Protein AF-A0AAW5RLM7-F1 (afdb_monomer_lite)

Secondary structure (DSSP, 8-state):
-HHHHHHHHHHHHHHHHTT--GGGS-HHHHHHHHHHHHHHHHHHHHHHH-GGG-

Sequence (54 aa):
VLWSATVASVIPMVLRRFRIDPAVVSAPFIATLVDGTGLIIYFEIAKLILPDLQ

Foldseek 3Di:
DVQLVCLVVVVCVVCVVVVHHSVVCDPVNSVVVCVVVVVVVVVVVVCVVPVVPD

Structure (mmCIF, N/CA/C/O backbone):
data_AF-A0AAW5RLM7-F1
#
_entry.id   AF-A0AAW5RLM7-F1
#
loop_
_atom_site.group_PDB
_atom_site.id
_atom_site.type_symbol
_atom_site.label_atom_id
_atom_site.label_alt_id
_atom_site.label_comp_id
_atom_site.label_asym_id
_atom_site.label_entity_id
_atom_site.label_seq_id
_atom_site.pdbx_PDB_ins_code
_atom_site.Cartn_x
_atom_site.Cartn_y
_atom_site.Cartn_z
_atom_site.occupancy
_atom_site.B_iso_or_equiv
_atom_site.auth_seq_id
_atom_site.auth_comp_id
_atom_site.auth_asym_id
_atom_site.auth_atom_id
_atom_site.pdbx_PDB_model_num
ATOM 1 N N . VAL A 1 1 ? -0.757 6.962 -6.873 1.00 85.75 1 VAL A N 1
ATOM 2 C CA . VAL A 1 1 ? -2.104 7.483 -6.523 1.00 85.75 1 VAL A CA 1
ATOM 3 C C . VAL A 1 1 ? -3.197 6.445 -6.745 1.00 85.75 1 VAL A C 1
ATOM 5 O O . VAL A 1 1 ? -3.880 6.119 -5.788 1.00 85.75 1 VAL A O 1
ATOM 8 N N . LEU A 1 2 ? -3.348 5.884 -7.954 1.00 95.12 2 LEU A N 1
ATOM 9 C CA . LEU A 1 2 ? -4.340 4.823 -8.213 1.00 95.12 2 LEU A CA 1
ATOM 10 C C . LEU A 1 2 ? -4.179 3.628 -7.258 1.00 95.12 2 LEU A C 1
ATOM 12 O O . LEU A 1 2 ? -5.117 3.291 -6.548 1.00 95.12 2 LEU A O 1
ATOM 16 N N . TRP A 1 3 ? -2.963 3.079 -7.156 1.00 93.94 3 TRP A N 1
ATOM 17 C CA . TRP A 1 3 ? -2.659 1.960 -6.256 1.00 93.94 3 TRP A CA 1
ATOM 18 C C . TRP A 1 3 ? -3.044 2.230 -4.794 1.00 93.94 3 TRP A C 1
ATOM 20 O O . TRP A 1 3 ? -3.792 1.463 -4.192 1.00 93.94 3 TRP A O 1
ATOM 30 N N . SER A 1 4 ? -2.591 3.355 -4.236 1.00 93.38 4 SER A N 1
ATOM 31 C CA . SER A 1 4 ? -2.856 3.710 -2.841 1.00 93.38 4 SER A CA 1
ATOM 32 C C . SER A 1 4 ? -4.349 3.913 -2.562 1.00 93.38 4 SER A C 1
ATOM 34 O O . SER A 1 4 ? -4.837 3.468 -1.527 1.00 93.38 4 SER A O 1
ATOM 36 N N . ALA A 1 5 ? -5.094 4.521 -3.492 1.00 94.12 5 ALA A N 1
ATOM 37 C CA . ALA A 1 5 ? -6.541 4.702 -3.369 1.00 94.12 5 ALA A CA 1
ATOM 38 C C . ALA A 1 5 ? -7.302 3.367 -3.417 1.00 94.12 5 ALA A C 1
ATOM 40 O O . ALA A 1 5 ? -8.237 3.154 -2.641 1.00 94.12 5 ALA A O 1
ATOM 41 N N . THR A 1 6 ? -6.887 2.441 -4.286 1.00 95.38 6 THR A N 1
ATOM 42 C CA . THR A 1 6 ? -7.465 1.094 -4.346 1.00 95.38 6 THR A CA 1
ATOM 43 C C . THR A 1 6 ? -7.200 0.329 -3.054 1.00 95.38 6 THR A C 1
ATOM 45 O O . THR A 1 6 ? -8.133 -0.190 -2.453 1.00 95.38 6 THR A O 1
ATOM 48 N N . VAL A 1 7 ? -5.960 0.307 -2.564 1.00 94.06 7 VAL A N 1
ATOM 49 C CA . VAL A 1 7 ? -5.614 -0.414 -1.329 1.00 94.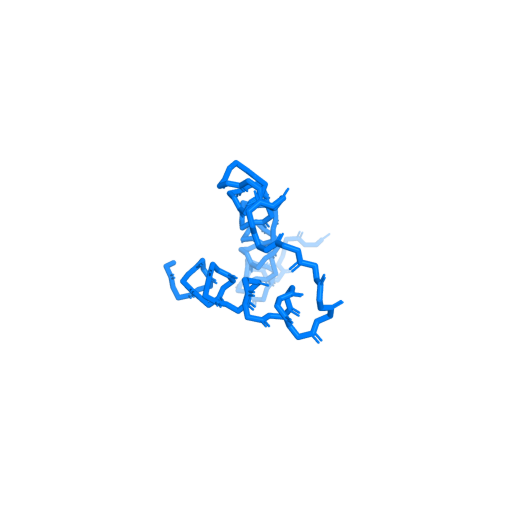06 7 VAL A CA 1
ATOM 50 C C . VAL A 1 7 ? -6.359 0.163 -0.122 1.00 94.06 7 VAL A C 1
ATOM 52 O O . VAL A 1 7 ? -6.983 -0.588 0.630 1.00 94.06 7 VAL A O 1
ATOM 55 N N . ALA A 1 8 ? -6.370 1.490 0.030 1.00 91.25 8 ALA A N 1
ATOM 56 C CA . ALA A 1 8 ? -7.032 2.160 1.148 1.00 91.25 8 ALA A CA 1
ATOM 57 C C . ALA A 1 8 ? -8.561 1.981 1.156 1.00 91.25 8 ALA A C 1
ATOM 59 O O . ALA A 1 8 ? -9.164 1.989 2.225 1.00 91.25 8 ALA A O 1
ATOM 60 N N . SER A 1 9 ? -9.195 1.798 -0.007 1.00 92.25 9 SER A N 1
ATOM 61 C CA . SER A 1 9 ? -10.642 1.546 -0.098 1.00 92.25 9 SER A CA 1
ATOM 62 C C . SER A 1 9 ? -11.003 0.063 0.029 1.00 92.25 9 SER A C 1
ATOM 64 O O . SER A 1 9 ? -12.015 -0.276 0.645 1.00 92.25 9 SER A O 1
ATOM 66 N N . VAL A 1 10 ? -10.171 -0.836 -0.505 1.00 94.31 10 VAL A N 1
ATOM 67 C CA . VAL A 1 10 ? -10.430 -2.282 -0.517 1.00 94.31 10 VAL A CA 1
ATOM 68 C C . VAL A 1 10 ? -10.151 -2.922 0.841 1.00 94.31 10 VAL A C 1
ATOM 70 O O . VAL A 1 10 ? -10.969 -3.720 1.299 1.00 94.31 10 VAL A O 1
ATOM 73 N N . ILE A 1 11 ? -9.051 -2.566 1.519 1.00 92.50 11 ILE A N 1
ATOM 74 C CA . ILE A 1 11 ? -8.671 -3.169 2.811 1.00 92.50 11 ILE A CA 1
ATOM 75 C C . ILE A 1 11 ? -9.814 -3.096 3.844 1.00 92.50 11 ILE A C 1
ATOM 77 O O . ILE A 1 11 ? -10.208 -4.149 4.351 1.00 92.50 11 ILE A O 1
ATOM 81 N N . PRO A 1 12 ? -10.427 -1.928 4.125 1.00 90.00 12 PRO A N 1
ATOM 82 C CA . PRO A 1 12 ? -11.529 -1.838 5.086 1.00 90.00 12 PRO A CA 1
ATOM 83 C C . PRO A 1 12 ? -12.743 -2.689 4.694 1.00 90.00 12 PRO A C 1
ATOM 85 O O . PRO A 1 12 ? -13.401 -3.282 5.551 1.00 90.00 12 PRO A O 1
ATOM 88 N N . MET A 1 13 ? -13.033 -2.780 3.392 1.00 91.94 13 MET A N 1
ATOM 89 C CA . MET A 1 13 ? -14.158 -3.553 2.868 1.00 91.94 13 MET A CA 1
ATOM 90 C C . MET A 1 13 ? -13.940 -5.061 3.048 1.00 91.94 13 MET A C 1
ATOM 92 O O . MET A 1 13 ? -14.858 -5.782 3.448 1.00 91.94 13 MET A O 1
ATOM 96 N N . VAL A 1 14 ? -12.710 -5.526 2.813 1.00 91.81 14 VAL A N 1
ATOM 97 C CA . VAL A 1 14 ? -12.292 -6.917 3.024 1.00 91.81 14 VAL A CA 1
ATOM 98 C C . VAL A 1 14 ? -12.345 -7.278 4.509 1.00 91.81 14 VAL A C 1
ATOM 100 O O . VAL A 1 14 ? -12.952 -8.284 4.868 1.00 91.81 14 VAL A O 1
ATOM 103 N N . LEU A 1 15 ? -11.798 -6.437 5.390 1.00 91.00 15 LEU A N 1
ATOM 104 C CA . LEU A 1 15 ? -11.821 -6.666 6.841 1.00 91.00 15 LEU A CA 1
ATOM 105 C C . LEU A 1 15 ? -13.251 -6.805 7.367 1.00 91.00 15 LEU A C 1
ATOM 107 O O . LEU A 1 15 ? -13.579 -7.789 8.035 1.00 91.00 15 LEU A O 1
ATOM 111 N N . ARG A 1 16 ? -14.140 -5.893 6.951 1.00 89.38 16 ARG A N 1
ATOM 112 C CA . ARG A 1 16 ? -15.565 -5.954 7.289 1.00 89.38 16 ARG A CA 1
ATOM 113 C C . ARG A 1 16 ? -16.209 -7.262 6.822 1.00 89.38 16 ARG A C 1
ATOM 115 O O . ARG A 1 16 ? -17.047 -7.816 7.534 1.00 89.38 16 ARG A O 1
ATOM 122 N N . ARG A 1 17 ? -15.813 -7.796 5.659 1.00 91.62 17 ARG A N 1
ATOM 123 C CA . ARG A 1 17 ? -16.334 -9.072 5.139 1.00 91.62 17 ARG A CA 1
ATOM 124 C C . ARG A 1 17 ? -15.930 -10.276 5.993 1.00 91.62 17 ARG A C 1
ATOM 126 O O . ARG A 1 17 ? -16.729 -11.210 6.105 1.00 91.62 17 ARG A O 1
ATOM 133 N N . PHE A 1 18 ? -14.748 -10.226 6.603 1.00 92.06 18 PHE A N 1
ATOM 134 C CA . PHE A 1 18 ? -14.231 -11.229 7.539 1.00 92.06 18 PHE A CA 1
ATOM 135 C C . PHE A 1 18 ? -14.651 -10.987 8.998 1.00 92.06 18 PHE A C 1
ATOM 137 O O . PHE A 1 18 ? -14.210 -11.714 9.882 1.00 92.06 18 PHE A O 1
ATOM 144 N N . ARG A 1 19 ? -15.530 -10.006 9.260 1.00 89.62 19 ARG A N 1
ATOM 145 C CA . ARG A 1 19 ? -15.920 -9.558 10.613 1.00 89.62 19 ARG A CA 1
ATOM 146 C C . ARG A 1 19 ? -14.739 -9.091 11.474 1.00 89.62 19 ARG A C 1
ATOM 148 O O . ARG A 1 19 ? -14.813 -9.140 12.697 1.00 89.62 19 ARG A O 1
ATOM 155 N N . ILE A 1 20 ? -13.671 -8.623 10.835 1.00 87.81 20 ILE A N 1
ATOM 156 C CA . ILE A 1 20 ? -12.566 -7.935 11.497 1.00 87.81 20 ILE A CA 1
ATOM 157 C C . ILE A 1 20 ? -12.920 -6.450 11.526 1.00 87.81 20 ILE A C 1
ATOM 159 O O . ILE A 1 20 ? -13.374 -5.902 10.518 1.00 87.81 20 ILE A O 1
ATOM 163 N N . ASP A 1 21 ? -12.743 -5.804 12.675 1.00 86.44 21 ASP A N 1
ATOM 164 C CA . ASP A 1 21 ? -13.004 -4.375 12.807 1.00 86.44 21 ASP A CA 1
ATOM 165 C C . ASP A 1 21 ? -12.019 -3.588 11.921 1.00 86.44 21 ASP A C 1
ATOM 167 O O . ASP A 1 21 ? -10.814 -3.649 12.145 1.00 86.44 21 ASP A O 1
ATOM 171 N N . PRO A 1 22 ? -12.458 -2.841 10.899 1.00 78.62 22 PRO A N 1
ATOM 172 C CA . PRO A 1 22 ? -11.540 -2.023 10.115 1.00 78.62 22 PRO A CA 1
ATOM 173 C C . PRO A 1 22 ? -10.773 -1.003 10.974 1.00 78.62 22 PRO A C 1
ATOM 175 O O . PRO A 1 22 ? -9.685 -0.604 10.576 1.00 78.62 22 PRO A O 1
ATOM 178 N N . ALA A 1 23 ? -11.275 -0.634 12.160 1.00 82.62 23 ALA A N 1
ATOM 179 C CA . ALA A 1 23 ? -10.565 0.230 13.099 1.00 82.62 23 ALA A CA 1
ATOM 180 C C . ALA A 1 23 ? -9.327 -0.429 13.735 1.00 82.62 23 ALA A C 1
ATOM 182 O O . ALA A 1 23 ? -8.427 0.295 14.160 1.00 82.62 23 ALA A O 1
ATOM 183 N N . VAL A 1 24 ? -9.226 -1.772 13.772 1.00 80.69 24 VAL A N 1
ATOM 184 C CA . VAL A 1 24 ? -7.980 -2.429 14.224 1.00 80.69 24 VAL A CA 1
ATOM 185 C C . VAL A 1 24 ? -6.848 -2.295 13.209 1.00 80.69 24 VAL A C 1
ATOM 187 O O . VAL A 1 24 ? -5.682 -2.457 13.566 1.00 80.69 24 VAL A O 1
ATOM 190 N N . VAL A 1 25 ? -7.160 -1.955 11.958 1.00 84.00 25 VAL A N 1
ATOM 191 C CA . VAL A 1 25 ? -6.149 -1.642 10.951 1.00 84.00 25 VAL A CA 1
ATOM 192 C C . VAL A 1 25 ? -5.925 -0.137 10.933 1.00 84.00 25 VAL A C 1
ATOM 194 O O . VAL A 1 25 ? -6.742 0.642 10.453 1.00 84.00 25 VAL A O 1
ATOM 197 N N . SER A 1 26 ? -4.802 0.282 11.510 1.00 85.62 26 SER A N 1
ATOM 198 C CA . SER A 1 26 ? -4.476 1.695 11.675 1.00 85.62 26 SER A CA 1
ATOM 199 C C . SER A 1 26 ? -4.080 2.345 10.341 1.00 85.62 2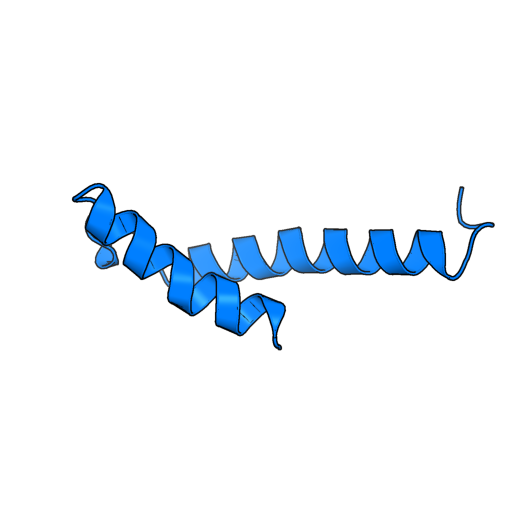6 SER A C 1
ATOM 201 O O . SER A 1 26 ? -3.522 1.699 9.450 1.00 85.62 26 SER A O 1
ATOM 203 N N . ALA A 1 27 ? -4.319 3.652 10.201 1.00 87.69 27 ALA A N 1
ATOM 204 C CA . ALA A 1 27 ? -3.849 4.413 9.039 1.00 87.69 27 ALA A CA 1
ATOM 205 C C . ALA A 1 27 ? -2.325 4.270 8.788 1.00 87.69 27 ALA A C 1
ATOM 207 O O . ALA A 1 27 ? -1.940 4.098 7.630 1.00 87.69 27 ALA A O 1
ATOM 208 N N . PRO A 1 28 ? -1.457 4.236 9.825 1.00 90.00 28 PRO A N 1
ATOM 209 C CA . PRO A 1 28 ? -0.041 3.904 9.664 1.00 90.00 28 PRO A CA 1
ATOM 210 C C . PRO A 1 28 ? 0.230 2.536 9.022 1.00 90.00 28 PRO A C 1
ATOM 212 O O . PRO A 1 28 ? 1.155 2.425 8.228 1.00 90.00 28 PRO A O 1
ATOM 215 N N . PHE A 1 29 ? -0.566 1.501 9.312 1.00 90.56 29 PHE A N 1
ATOM 216 C CA . PHE A 1 29 ? -0.386 0.180 8.695 1.00 90.56 29 PHE A CA 1
ATOM 217 C C . PHE A 1 29 ? -0.708 0.192 7.198 1.00 90.56 29 PHE A C 1
ATOM 219 O O . PHE A 1 29 ? 0.006 -0.399 6.393 1.00 90.56 29 PHE A O 1
ATOM 226 N N . ILE A 1 30 ? -1.779 0.885 6.804 1.00 91.75 30 ILE A N 1
ATOM 227 C CA . ILE A 1 30 ? -2.121 1.029 5.383 1.00 91.75 30 ILE A CA 1
ATOM 228 C C . ILE A 1 30 ? -1.003 1.786 4.657 1.00 91.75 30 ILE A C 1
ATOM 230 O O . ILE A 1 30 ? -0.630 1.401 3.551 1.00 91.75 30 ILE A O 1
ATOM 234 N N . ALA A 1 31 ? -0.431 2.815 5.290 1.00 93.06 31 ALA A N 1
ATOM 235 C CA . ALA A 1 31 ? 0.684 3.573 4.730 1.00 93.06 31 ALA A CA 1
ATOM 236 C C . ALA A 1 31 ? 1.925 2.696 4.492 1.00 93.06 31 ALA A C 1
ATOM 238 O O . ALA A 1 31 ? 2.458 2.703 3.387 1.00 93.06 31 ALA A O 1
ATOM 239 N N . THR A 1 32 ? 2.338 1.874 5.465 1.00 95.00 32 THR A N 1
ATOM 240 C CA . THR A 1 32 ? 3.509 0.993 5.292 1.00 95.00 32 THR A CA 1
ATOM 241 C C . THR A 1 32 ? 3.288 -0.073 4.221 1.00 95.00 32 THR A C 1
ATOM 243 O O . THR A 1 32 ? 4.198 -0.364 3.443 1.00 95.00 32 THR A O 1
ATOM 246 N N . LEU A 1 33 ? 2.077 -0.632 4.133 1.00 94.31 33 LEU A N 1
ATOM 247 C CA . LEU A 1 33 ? 1.717 -1.574 3.072 1.00 94.31 33 LEU A CA 1
ATOM 248 C C . LEU A 1 33 ? 1.797 -0.926 1.691 1.00 94.31 33 LEU A C 1
ATOM 250 O O . LEU A 1 33 ? 2.376 -1.505 0.771 1.00 94.31 33 LEU A O 1
ATOM 254 N N . VAL A 1 34 ? 1.207 0.260 1.541 1.00 95.81 34 VAL A N 1
ATOM 255 C CA . VAL A 1 34 ? 1.211 1.014 0.284 1.00 95.81 34 VAL A CA 1
ATOM 256 C C . VAL A 1 34 ? 2.632 1.397 -0.120 1.00 95.81 34 VAL A C 1
ATOM 258 O O . VAL A 1 34 ? 2.957 1.254 -1.295 1.00 95.81 34 VAL A O 1
ATOM 261 N N . ASP A 1 35 ? 3.480 1.810 0.823 1.00 95.62 35 ASP A N 1
ATOM 262 C CA . ASP A 1 35 ? 4.882 2.143 0.549 1.00 95.62 35 ASP A CA 1
ATOM 263 C C . ASP A 1 35 ? 5.670 0.918 0.076 1.00 95.62 35 ASP A C 1
ATOM 265 O O . ASP A 1 35 ? 6.284 0.947 -0.992 1.00 95.62 35 ASP A O 1
ATOM 269 N N . GLY A 1 36 ? 5.610 -0.192 0.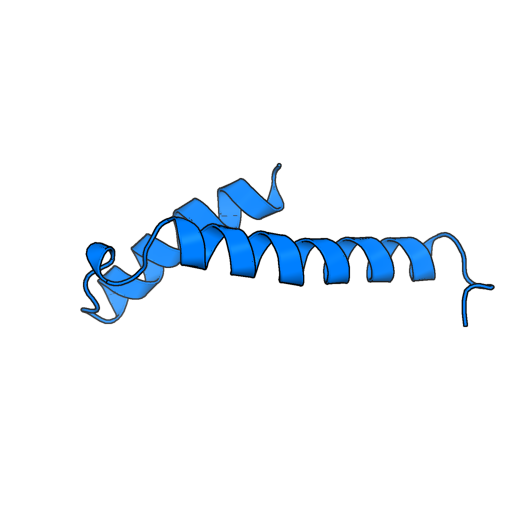819 1.00 96.69 36 GLY A N 1
ATOM 270 C CA . GLY A 1 36 ? 6.342 -1.408 0.463 1.00 96.69 36 GLY A CA 1
ATOM 271 C C . GLY A 1 36 ? 5.896 -1.987 -0.882 1.00 96.69 36 GLY A C 1
ATOM 272 O O . GLY A 1 36 ? 6.715 -2.267 -1.755 1.00 96.69 36 GLY A O 1
ATOM 273 N N . THR A 1 37 ? 4.584 -2.120 -1.087 1.00 96.38 37 THR A N 1
ATOM 274 C CA . THR A 1 37 ? 4.033 -2.635 -2.353 1.00 96.38 37 THR A CA 1
ATOM 275 C C . THR A 1 37 ? 4.215 -1.658 -3.513 1.00 96.38 37 THR A C 1
ATOM 277 O O . THR A 1 37 ? 4.446 -2.086 -4.641 1.00 96.38 37 THR A O 1
ATOM 280 N N . GLY A 1 38 ? 4.172 -0.351 -3.251 1.00 96.25 38 GLY A N 1
ATOM 281 C CA . GLY A 1 38 ? 4.441 0.687 -4.240 1.00 96.25 38 GLY A CA 1
ATOM 282 C C . GLY A 1 38 ? 5.875 0.637 -4.759 1.00 96.25 38 GLY A C 1
ATOM 283 O O . GLY A 1 38 ? 6.081 0.748 -5.966 1.00 96.25 38 GLY A O 1
ATOM 284 N N . LEU A 1 39 ? 6.853 0.394 -3.880 1.00 96.44 39 LEU A N 1
ATOM 285 C CA . LEU A 1 39 ? 8.244 0.180 -4.284 1.00 96.44 39 LEU A CA 1
ATOM 286 C C . LEU A 1 39 ? 8.408 -1.080 -5.136 1.00 96.44 39 LEU A C 1
ATOM 288 O O . LEU A 1 39 ? 9.114 -1.035 -6.138 1.00 96.44 39 LEU A O 1
ATOM 292 N N . ILE A 1 40 ? 7.728 -2.179 -4.792 1.00 96.44 40 ILE A N 1
ATOM 293 C CA . ILE A 1 40 ? 7.744 -3.395 -5.621 1.00 96.44 40 ILE A CA 1
ATOM 294 C C . ILE A 1 40 ? 7.220 -3.079 -7.024 1.00 96.44 40 ILE A C 1
ATOM 296 O O . ILE A 1 40 ? 7.903 -3.358 -8.002 1.00 96.44 40 ILE A O 1
ATOM 300 N N . ILE A 1 41 ? 6.054 -2.434 -7.133 1.00 95.75 41 ILE A N 1
ATOM 301 C CA . ILE A 1 41 ? 5.480 -2.040 -8.429 1.00 95.75 41 ILE A CA 1
ATOM 302 C C . ILE A 1 41 ? 6.446 -1.132 -9.200 1.00 95.75 41 ILE A C 1
ATOM 304 O O . ILE A 1 41 ? 6.643 -1.322 -10.397 1.00 95.75 41 ILE A O 1
ATOM 308 N N . TYR A 1 42 ? 7.068 -0.166 -8.522 1.00 94.56 42 TYR A N 1
ATOM 309 C CA . TYR A 1 42 ? 8.046 0.731 -9.130 1.00 94.56 42 TYR A CA 1
ATOM 310 C C . TYR A 1 42 ? 9.238 -0.033 -9.713 1.00 94.56 42 TYR A C 1
ATOM 312 O O . TYR A 1 42 ? 9.573 0.165 -10.878 1.00 94.56 42 TYR A O 1
ATOM 320 N N . PHE A 1 43 ? 9.854 -0.927 -8.936 1.00 94.31 43 PHE A N 1
ATOM 321 C CA . PHE A 1 43 ? 11.009 -1.695 -9.397 1.00 94.31 43 PHE A CA 1
ATOM 322 C C . PHE A 1 43 ? 10.646 -2.723 -10.471 1.00 94.31 43 PHE A C 1
ATOM 324 O O . PHE A 1 43 ? 11.443 -2.940 -11.376 1.00 94.31 43 PHE A O 1
ATOM 331 N N . GLU A 1 44 ? 9.453 -3.316 -10.432 1.00 93.94 44 GLU A N 1
ATOM 332 C CA . GLU A 1 44 ? 8.976 -4.190 -11.511 1.00 93.94 44 GLU A CA 1
ATOM 333 C C . GLU A 1 44 ? 8.794 -3.414 -12.821 1.00 93.94 44 GLU A C 1
ATOM 335 O O . GLU A 1 44 ? 9.269 -3.845 -13.870 1.00 93.94 44 GLU A O 1
ATOM 340 N N . ILE A 1 45 ? 8.202 -2.217 -12.770 1.00 94.62 45 ILE A N 1
ATOM 341 C CA . ILE A 1 45 ? 8.116 -1.336 -13.943 1.00 94.62 45 ILE A CA 1
ATOM 342 C C . ILE A 1 45 ? 9.518 -0.928 -14.413 1.00 94.62 45 ILE A C 1
ATOM 344 O O . ILE A 1 45 ? 9.789 -0.939 -15.612 1.00 94.62 45 ILE A O 1
ATOM 348 N N . ALA A 1 46 ? 10.424 -0.607 -13.487 1.00 94.56 46 ALA A N 1
ATOM 349 C CA . ALA A 1 46 ? 11.798 -0.256 -13.820 1.00 94.56 46 ALA A CA 1
ATOM 350 C C . ALA A 1 46 ? 12.524 -1.402 -14.541 1.00 94.56 46 ALA A C 1
ATOM 352 O O . ALA A 1 46 ? 13.173 -1.137 -15.543 1.00 94.56 46 ALA A O 1
ATOM 353 N N . LYS A 1 47 ? 12.359 -2.660 -14.109 1.00 92.31 47 LYS A N 1
ATOM 354 C CA . LYS A 1 47 ? 12.917 -3.838 -14.802 1.00 92.31 47 LYS A CA 1
ATOM 355 C C . LYS A 1 47 ? 12.347 -4.019 -16.210 1.00 92.31 47 LYS A C 1
ATOM 357 O O . LYS A 1 47 ? 13.076 -4.384 -17.122 1.00 92.31 47 LYS A O 1
ATOM 362 N N . LEU A 1 48 ? 11.047 -3.774 -16.393 1.00 93.12 48 LEU A N 1
ATOM 363 C CA . LEU A 1 48 ? 10.400 -3.900 -17.704 1.00 93.12 48 LEU A CA 1
ATOM 364 C C . LEU A 1 48 ? 10.864 -2.823 -18.694 1.00 93.12 48 LEU A C 1
ATOM 366 O O . LEU A 1 48 ? 10.947 -3.086 -19.890 1.00 93.12 48 LEU A O 1
ATOM 370 N N . ILE A 1 49 ? 11.129 -1.610 -18.204 1.00 94.75 49 ILE A N 1
ATOM 371 C CA . ILE A 1 49 ? 11.538 -0.467 -19.033 1.00 94.75 49 ILE A CA 1
ATOM 372 C C . ILE A 1 49 ? 13.055 -0.439 -19.243 1.00 94.75 49 ILE A C 1
ATOM 374 O O . ILE A 1 49 ? 13.515 -0.059 -20.319 1.00 94.75 49 ILE A O 1
ATOM 378 N N . LEU A 1 50 ? 13.827 -0.830 -18.229 1.00 91.12 50 LEU A N 1
ATOM 379 C CA . LEU A 1 50 ? 15.283 -0.869 -18.245 1.00 91.12 50 LEU A CA 1
ATOM 380 C C . LEU A 1 50 ? 15.748 -2.325 -18.055 1.00 91.12 50 LEU A C 1
ATOM 382 O O . LEU A 1 50 ? 16.055 -2.730 -16.934 1.00 91.12 50 LEU A O 1
ATOM 386 N N . PRO A 1 51 ? 15.777 -3.128 -19.137 1.00 74.06 51 PRO A N 1
ATOM 387 C CA . PRO A 1 51 ? 16.092 -4.556 -19.061 1.00 74.06 51 PRO A CA 1
ATOM 388 C C . PRO A 1 51 ? 17.523 -4.844 -18.581 1.00 74.06 51 PRO A C 1
ATOM 390 O O . PRO A 1 51 ? 17.773 -5.918 -18.045 1.00 74.06 51 PRO A O 1
ATOM 393 N N . ASP A 1 52 ? 18.437 -3.877 -18.695 1.00 79.12 52 ASP A N 1
ATOM 394 C CA . ASP A 1 52 ? 19.826 -3.980 -18.2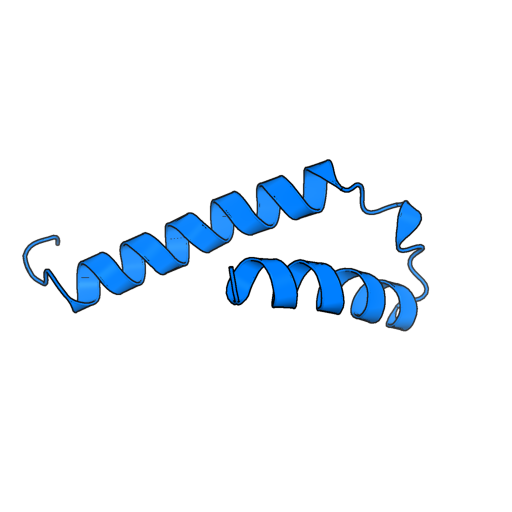21 1.00 79.12 52 ASP A CA 1
ATOM 395 C C . ASP A 1 52 ? 19.982 -3.804 -16.693 1.00 79.12 52 ASP A C 1
ATOM 397 O O . ASP A 1 52 ? 21.096 -3.690 -16.188 1.00 79.12 52 ASP A O 1
ATOM 401 N N . LEU A 1 53 ? 18.880 -3.738 -15.934 1.00 66.31 53 LEU A N 1
ATOM 402 C CA . LEU A 1 53 ? 18.904 -3.643 -14.467 1.00 66.31 53 LEU A CA 1
ATOM 403 C C . LEU A 1 53 ? 19.077 -5.008 -13.755 1.00 66.31 53 LEU A C 1
ATOM 405 O O . LEU A 1 53 ? 18.989 -5.052 -12.524 1.00 66.31 53 LEU A O 1
ATOM 409 N N . GLN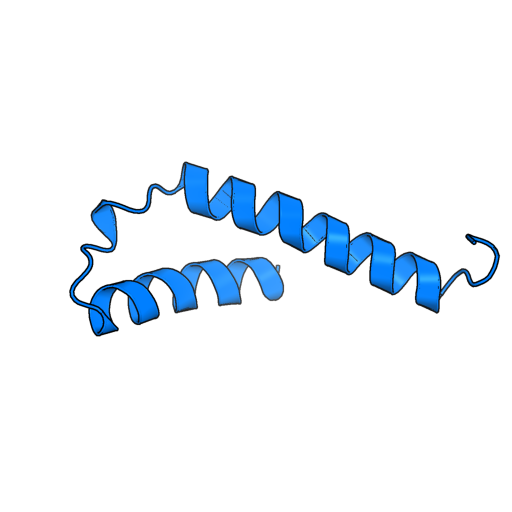 A 1 54 ? 19.268 -6.105 -14.503 1.00 58.91 54 GLN A N 1
ATOM 410 C CA . GLN A 1 54 ? 19.552 -7.464 -14.004 1.00 58.91 54 GLN A CA 1
ATOM 411 C C . GLN A 1 54 ? 21.025 -7.831 -14.187 1.00 58.91 54 GLN A C 1
ATOM 413 O O . GLN A 1 54 ? 21.561 -8.485 -13.264 1.00 58.91 54 GLN A O 1
#

InterPro domains:
  IPR006667 SLC41A/MgtE, integral membrane domain [PF01769] (1-43)
  IPR036739 SLC41A/MgtE divalent cation transporters, integral membrane domain superfamily [G3DSA:1.10.357.20] (1-5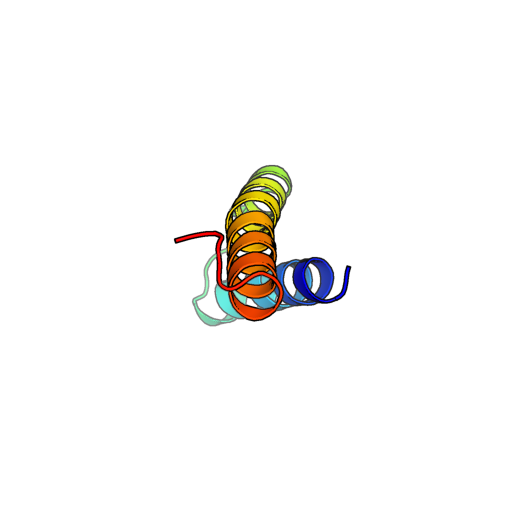0)
  IPR036739 SLC41A/MgtE divalent cation transporters, integral membrane domain superfamily [SSF161093] (1-50)

Radius of gyration: 14.51 Å; chains: 1; bounding box: 36×19×33 Å

Organism: Aeromonas media (NCBI:txid651)

pLDDT: mean 90.16, std 7.36, range [58.91, 96.69]